Protein AF-A0AA37LS88-F1 (afdb_monomer)

Sequence (105 aa):
MSTKLALCAIFKQINEVVKELKVTRWEEDVDIRKSRARIIGCTTTGLTKYCSLTAAIQPSVMMIEEAAETREANIVATLFPSLQQMILVGDPITCSSHLTPMFWS

Radius of gyration: 20.95 Å; Cα contacts (8 Å, |Δi|>4): 63; chains: 1; bounding box: 49×33×69 Å

Structure (mmCIF, N/CA/C/O backbone):
data_AF-A0AA37LS88-F1
#
_entry.id   AF-A0AA37LS88-F1
#
loop_
_atom_site.group_PDB
_atom_site.id
_atom_site.type_symbol
_atom_site.label_atom_id
_atom_site.label_alt_id
_atom_site.label_comp_id
_atom_site.label_asym_id
_atom_site.label_entity_id
_atom_site.label_seq_id
_atom_site.pdbx_PDB_ins_code
_atom_site.Cartn_x
_atom_site.Cartn_y
_atom_site.Cartn_z
_atom_site.occupancy
_atom_site.B_iso_or_equiv
_atom_site.auth_seq_id
_atom_site.auth_comp_id
_atom_site.auth_asym_id
_atom_site.auth_atom_id
_atom_site.pdbx_PDB_model_num
ATOM 1 N N . MET A 1 1 ? 18.364 -7.962 35.935 1.00 52.50 1 MET A N 1
ATOM 2 C CA . MET A 1 1 ? 16.976 -7.452 36.057 1.00 52.50 1 MET A CA 1
ATOM 3 C C . MET A 1 1 ? 16.760 -6.042 35.479 1.00 52.50 1 MET A C 1
ATOM 5 O O . MET A 1 1 ? 15.628 -5.740 35.134 1.00 52.50 1 MET A O 1
ATOM 9 N N . SER A 1 2 ? 17.798 -5.207 35.302 1.00 60.69 2 SER A N 1
ATOM 10 C CA . SER A 1 2 ? 17.653 -3.793 34.883 1.00 60.69 2 SER A CA 1
ATOM 11 C C . SER A 1 2 ? 17.391 -3.559 33.378 1.00 60.69 2 SER A C 1
ATOM 13 O O . SER A 1 2 ? 16.663 -2.647 32.996 1.00 60.69 2 SER A O 1
ATOM 15 N N . THR A 1 3 ? 17.922 -4.411 32.494 1.00 62.44 3 THR A N 1
ATOM 16 C CA . THR A 1 3 ? 17.865 -4.205 31.029 1.00 62.44 3 THR A CA 1
ATOM 17 C C . THR A 1 3 ? 16.477 -4.426 30.422 1.00 62.44 3 THR A C 1
ATOM 19 O O . THR A 1 3 ? 16.087 -3.718 29.498 1.00 62.44 3 THR A O 1
ATOM 22 N N . LYS A 1 4 ? 15.694 -5.369 30.963 1.00 60.00 4 LYS A N 1
ATOM 23 C CA . LYS A 1 4 ? 14.343 -5.694 30.469 1.00 60.00 4 LYS A CA 1
ATOM 24 C C . LYS A 1 4 ? 13.345 -4.556 30.726 1.00 60.00 4 LYS A C 1
ATOM 26 O O . LYS A 1 4 ? 12.497 -4.283 29.883 1.00 60.00 4 LYS A O 1
ATOM 31 N N . LEU A 1 5 ? 13.477 -3.872 31.868 1.00 70.75 5 LEU A N 1
ATOM 32 C CA . LEU A 1 5 ? 12.666 -2.697 32.205 1.00 70.75 5 LEU A CA 1
ATOM 33 C C . LEU A 1 5 ? 13.017 -1.499 31.317 1.00 70.75 5 LEU A C 1
ATOM 35 O O . LEU A 1 5 ? 12.111 -0.844 30.807 1.00 70.75 5 LEU A O 1
ATOM 39 N N . ALA A 1 6 ? 14.312 -1.250 31.096 1.00 75.06 6 ALA A N 1
ATOM 40 C CA . ALA A 1 6 ? 14.776 -0.172 30.225 1.00 75.06 6 ALA A CA 1
ATOM 41 C C . ALA A 1 6 ? 14.302 -0.369 28.776 1.00 75.06 6 ALA A C 1
ATOM 43 O O . ALA A 1 6 ? 13.794 0.566 28.163 1.00 75.06 6 ALA A O 1
ATOM 44 N N . LEU A 1 7 ? 14.377 -1.602 28.262 1.00 75.38 7 LEU A N 1
ATOM 45 C CA . LEU A 1 7 ? 13.881 -1.933 26.927 1.00 75.38 7 LEU A CA 1
ATOM 46 C C . LEU A 1 7 ? 12.369 -1.696 26.814 1.00 75.38 7 LEU A C 1
ATOM 48 O O . LEU A 1 7 ? 11.928 -1.057 25.867 1.00 75.38 7 LEU A O 1
ATOM 52 N N . CYS A 1 8 ? 11.579 -2.150 27.794 1.00 74.56 8 CYS A N 1
ATOM 53 C CA . CYS A 1 8 ? 10.137 -1.897 27.821 1.00 74.56 8 CYS A CA 1
ATOM 54 C C . CYS A 1 8 ? 9.808 -0.401 27.873 1.00 74.56 8 CYS A C 1
ATOM 56 O O . CYS A 1 8 ? 8.874 0.029 27.203 1.00 74.56 8 CYS A O 1
ATOM 58 N N . ALA A 1 9 ? 10.558 0.394 28.641 1.00 79.69 9 ALA A N 1
ATOM 59 C CA . ALA A 1 9 ? 10.352 1.837 28.723 1.00 79.69 9 ALA A CA 1
ATOM 60 C C . ALA A 1 9 ? 10.623 2.525 27.376 1.00 79.69 9 ALA A C 1
ATOM 62 O O . ALA A 1 9 ? 9.796 3.311 26.916 1.00 79.69 9 ALA A O 1
ATOM 63 N N . ILE A 1 10 ? 11.721 2.158 26.709 1.00 76.94 10 ILE A N 1
ATOM 64 C CA . ILE A 1 10 ? 12.068 2.654 25.370 1.00 76.94 10 ILE A CA 1
ATOM 65 C C . I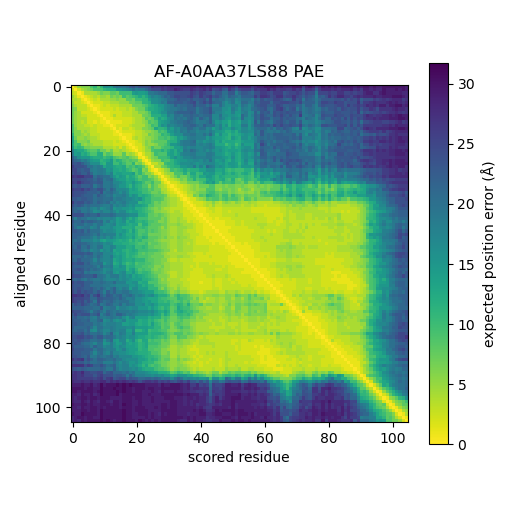LE A 1 10 ? 11.007 2.225 24.349 1.00 76.94 10 ILE A C 1
ATOM 67 O O . ILE A 1 10 ? 10.515 3.051 23.587 1.00 76.94 10 ILE A O 1
ATOM 71 N N . PHE A 1 11 ? 10.580 0.959 24.370 1.00 77.75 11 PHE A N 1
ATOM 72 C CA . PHE A 1 11 ? 9.553 0.446 23.457 1.00 77.75 11 PHE A CA 1
ATOM 73 C C . PHE A 1 11 ? 8.207 1.156 23.645 1.00 77.75 11 PHE A C 1
ATOM 75 O O . PHE A 1 11 ? 7.486 1.413 22.684 1.00 77.75 11 PHE A O 1
ATOM 82 N N . LYS A 1 12 ? 7.871 1.505 24.892 1.00 79.31 12 LYS A N 1
ATOM 83 C CA . LYS A 1 12 ? 6.650 2.237 25.231 1.00 79.31 12 LYS A CA 1
ATOM 84 C C . LYS A 1 12 ? 6.710 3.689 24.751 1.00 79.31 12 LYS A C 1
ATOM 86 O O . LYS A 1 12 ? 5.726 4.165 24.201 1.00 79.31 12 LYS A O 1
ATOM 91 N N . GLN A 1 13 ? 7.859 4.354 24.894 1.00 79.31 13 GLN A N 1
ATOM 92 C CA . GLN A 1 13 ? 8.072 5.708 24.367 1.00 79.31 13 GLN A CA 1
ATOM 93 C C . GLN A 1 13 ? 8.025 5.737 22.837 1.00 79.31 13 GLN A C 1
ATOM 95 O O . GLN A 1 13 ? 7.333 6.577 22.273 1.00 79.31 13 GLN A O 1
ATOM 100 N N . ILE A 1 14 ? 8.672 4.779 22.164 1.00 66.25 14 ILE A N 1
ATOM 101 C CA . ILE A 1 14 ? 8.589 4.639 20.703 1.00 66.25 14 ILE A CA 1
ATOM 102 C C . ILE A 1 14 ? 7.135 4.433 20.276 1.00 66.25 14 ILE A C 1
ATOM 104 O O . ILE A 1 14 ? 6.675 5.094 19.353 1.00 66.25 14 ILE A O 1
ATOM 108 N N . ASN A 1 15 ? 6.388 3.564 20.960 1.00 73.94 15 ASN A N 1
ATOM 109 C CA . ASN A 1 15 ? 4.987 3.319 20.622 1.00 73.94 15 ASN A CA 1
ATOM 110 C C . ASN A 1 15 ? 4.085 4.542 20.822 1.00 73.94 15 ASN A C 1
ATOM 112 O O . ASN A 1 15 ? 3.160 4.717 20.033 1.00 73.94 15 ASN A O 1
ATOM 116 N N . GLU A 1 16 ? 4.324 5.374 21.838 1.00 74.81 16 GLU A N 1
ATOM 117 C CA . GLU A 1 16 ? 3.549 6.608 22.018 1.00 74.81 16 GLU A CA 1
ATOM 118 C C . GLU A 1 16 ? 3.903 7.670 20.978 1.00 74.81 16 GLU A C 1
ATOM 120 O O . GLU A 1 16 ? 3.001 8.223 20.359 1.00 74.81 16 GLU A O 1
ATOM 125 N N . VAL A 1 17 ? 5.185 7.858 20.653 1.00 68.06 17 VAL A N 1
ATOM 126 C CA . VAL A 1 17 ? 5.583 8.748 19.547 1.00 68.06 17 VAL A CA 1
ATOM 127 C C . VAL A 1 17 ? 5.008 8.251 18.214 1.00 68.06 17 VAL A C 1
ATOM 129 O 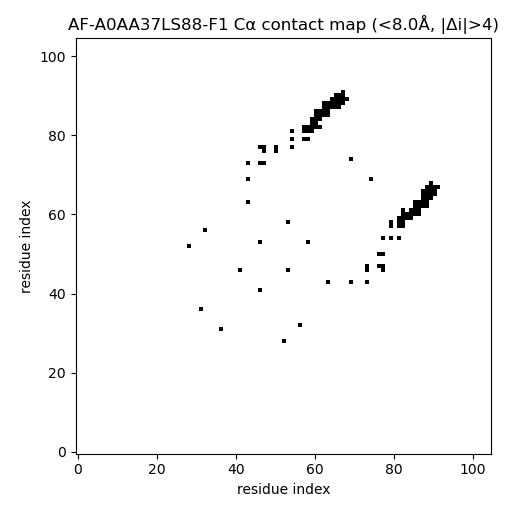O . VAL A 1 17 ? 4.501 9.032 17.413 1.00 68.06 17 VAL A O 1
ATOM 132 N N . VAL A 1 18 ? 5.002 6.936 17.980 1.00 65.44 18 VAL A N 1
ATOM 133 C CA . VAL A 1 18 ? 4.363 6.324 16.804 1.00 65.44 18 VAL A CA 1
ATOM 134 C C . VAL A 1 18 ? 2.845 6.533 16.810 1.00 65.44 18 VAL A C 1
ATOM 136 O O . VAL A 1 18 ? 2.255 6.673 15.739 1.00 65.44 18 VAL A O 1
ATOM 139 N N . LYS A 1 19 ? 2.185 6.563 17.973 1.00 63.31 19 LYS A N 1
ATOM 140 C CA . LYS A 1 19 ? 0.754 6.887 18.074 1.00 63.31 19 LYS A CA 1
ATOM 141 C C . LYS A 1 19 ? 0.482 8.363 17.812 1.00 63.31 19 LYS A C 1
ATOM 143 O O . LYS A 1 19 ? -0.452 8.653 17.075 1.00 63.31 19 LYS A O 1
ATOM 148 N N . GLU A 1 20 ? 1.281 9.278 18.342 1.00 61.38 20 GLU A N 1
ATOM 149 C CA . GLU A 1 20 ? 1.121 10.712 18.075 1.00 61.38 20 GLU A CA 1
ATOM 150 C C . GLU A 1 20 ? 1.337 11.029 16.590 1.00 61.38 20 GLU A C 1
ATOM 152 O O . GLU A 1 20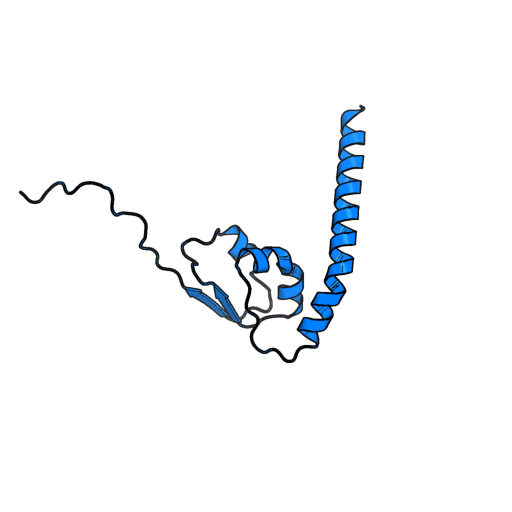 ? 0.522 11.719 15.981 1.00 61.38 20 GLU A O 1
ATOM 157 N N . LEU A 1 21 ? 2.329 10.396 15.954 1.00 56.59 21 LEU A N 1
ATOM 158 C CA . LEU A 1 21 ? 2.522 10.462 14.501 1.00 56.59 21 LEU A CA 1
ATOM 159 C C . LEU A 1 21 ? 1.352 9.862 13.703 1.00 56.59 21 LEU A C 1
ATOM 161 O O . LEU A 1 21 ? 1.145 10.250 12.553 1.00 56.59 21 LEU A O 1
ATOM 165 N N . LYS A 1 22 ? 0.575 8.927 14.273 1.00 54.38 22 LYS A N 1
ATOM 166 C CA . LYS A 1 22 ? -0.683 8.473 13.657 1.00 54.38 22 LYS A CA 1
ATOM 167 C C . LYS A 1 22 ? -1.761 9.547 13.752 1.00 54.38 22 LYS A C 1
ATOM 169 O O . LYS A 1 22 ? -2.481 9.702 12.782 1.00 54.38 22 LYS A O 1
ATOM 174 N N . VAL A 1 23 ? -1.870 10.283 14.860 1.00 53.91 23 VAL A N 1
ATOM 175 C CA . VAL A 1 23 ? -2.947 11.268 15.087 1.00 53.91 23 VAL A CA 1
ATOM 176 C C . VAL A 1 23 ? -2.845 12.465 14.137 1.00 53.91 23 VAL A C 1
ATOM 178 O O . VAL A 1 23 ? -3.842 12.808 13.513 1.00 53.91 23 VAL A O 1
ATOM 181 N N . THR A 1 24 ? -1.656 13.042 13.931 1.00 49.88 24 THR A N 1
ATOM 182 C CA . THR A 1 24 ? -1.466 14.157 12.972 1.00 49.88 24 THR A CA 1
ATOM 183 C C . THR A 1 24 ? -1.761 13.745 11.523 1.00 49.88 24 THR A C 1
ATOM 185 O O . THR A 1 24 ? -2.135 14.561 10.690 1.00 49.88 24 THR A O 1
ATOM 188 N N . ARG A 1 25 ? -1.653 12.449 11.217 1.00 54.00 25 ARG A N 1
ATOM 189 C CA . ARG A 1 25 ? -1.896 11.883 9.885 1.00 54.00 25 ARG A CA 1
ATOM 190 C C . ARG A 1 25 ? -3.371 11.829 9.494 1.00 54.00 25 ARG A C 1
ATOM 192 O O . ARG A 1 25 ? -3.689 11.871 8.313 1.00 54.00 25 ARG A O 1
ATOM 199 N N . TRP A 1 26 ? -4.271 11.768 10.478 1.00 52.34 26 TRP A N 1
ATOM 200 C CA . TRP A 1 26 ? -5.711 11.659 10.227 1.00 52.34 26 TRP A CA 1
ATOM 201 C C . TRP A 1 26 ? -6.279 12.916 9.556 1.00 52.34 26 TRP A C 1
ATOM 203 O O . TRP A 1 26 ? -7.297 12.832 8.874 1.00 52.34 26 TRP A O 1
ATOM 213 N N . GLU A 1 27 ? -5.630 14.072 9.710 1.00 53.88 27 GLU A N 1
ATOM 214 C CA . GLU A 1 27 ? -6.065 15.322 9.078 1.00 53.88 27 GLU A CA 1
ATOM 215 C C . GLU A 1 27 ? -5.787 15.325 7.565 1.00 53.88 27 GLU A C 1
ATOM 217 O O . GLU A 1 27 ? -6.669 15.694 6.788 1.00 53.88 27 GLU A O 1
ATOM 222 N N . GLU A 1 28 ? -4.622 14.818 7.138 1.00 57.44 28 GLU A N 1
ATOM 223 C CA . GLU A 1 28 ? -4.276 14.621 5.718 1.00 57.44 28 GLU A CA 1
ATOM 224 C C . GLU A 1 28 ? -5.145 13.516 5.078 1.00 57.44 28 GLU A C 1
ATOM 226 O O . GLU A 1 28 ? -5.639 13.662 3.956 1.00 57.44 28 GLU A O 1
ATOM 231 N N . ASP A 1 29 ? -5.398 12.433 5.824 1.00 59.66 29 ASP A N 1
ATOM 232 C CA . ASP A 1 29 ? -6.210 11.287 5.394 1.00 59.66 29 ASP A CA 1
ATOM 233 C C . ASP A 1 29 ? -7.663 11.686 5.071 1.00 59.66 29 ASP A C 1
ATOM 235 O O . ASP A 1 29 ? -8.266 11.225 4.092 1.00 59.66 29 ASP A O 1
ATOM 239 N N . VAL A 1 30 ? -8.242 12.559 5.903 1.00 58.72 30 VAL A N 1
ATOM 240 C CA . VAL A 1 30 ? -9.607 13.068 5.733 1.00 58.72 30 VAL A CA 1
ATOM 241 C C . VAL A 1 30 ? -9.725 13.909 4.465 1.00 58.72 30 VAL A C 1
ATOM 243 O O . VAL A 1 30 ? -10.762 13.847 3.801 1.00 58.72 30 VAL A O 1
ATOM 246 N N . ASP A 1 31 ? -8.690 14.664 4.107 1.00 66.69 31 ASP A N 1
ATOM 247 C CA . ASP A 1 31 ? -8.735 15.553 2.950 1.00 66.69 31 ASP A CA 1
ATOM 248 C C . ASP A 1 31 ? -8.668 14.777 1.629 1.00 66.69 31 ASP A C 1
ATOM 250 O O . ASP A 1 31 ? -9.453 15.032 0.717 1.00 66.69 31 ASP A O 1
ATOM 254 N N . ILE A 1 32 ? -7.854 13.720 1.555 1.00 71.06 32 ILE A N 1
ATOM 255 C CA . ILE A 1 32 ? -7.797 12.848 0.370 1.00 71.06 32 ILE A CA 1
ATOM 256 C C . ILE A 1 32 ? -9.118 12.098 0.169 1.00 71.06 32 ILE A C 1
ATOM 258 O O . ILE A 1 32 ? -9.605 12.010 -0.957 1.00 71.06 32 ILE A O 1
ATOM 262 N N . ARG A 1 33 ? -9.754 11.606 1.240 1.00 66.69 33 ARG A N 1
ATOM 263 C CA . ARG A 1 33 ? -11.069 10.942 1.138 1.00 66.69 33 ARG A CA 1
ATOM 264 C C . ARG A 1 33 ? -12.201 11.908 0.782 1.00 66.69 33 ARG A C 1
ATOM 266 O O . ARG A 1 33 ? -13.194 11.491 0.188 1.00 66.69 33 ARG A O 1
ATOM 273 N N . LYS A 1 34 ? -12.075 13.182 1.166 1.00 69.19 34 LYS A N 1
ATOM 274 C CA . LYS A 1 34 ? -12.980 14.265 0.747 1.00 69.19 34 LYS A CA 1
ATOM 275 C C . LYS A 1 34 ? -12.703 14.720 -0.681 1.00 69.19 34 LYS A C 1
ATOM 277 O O . LYS A 1 34 ? -13.621 15.183 -1.362 1.00 69.19 34 LYS A O 1
ATOM 282 N N . SER A 1 35 ? -11.464 14.584 -1.143 1.00 71.31 35 SER A N 1
ATOM 283 C CA . SER A 1 35 ? -11.103 14.860 -2.520 1.00 71.31 35 SER A CA 1
ATOM 284 C C . SER A 1 35 ? -11.855 13.888 -3.432 1.00 71.31 35 SER A C 1
ATOM 286 O O . SER A 1 35 ? -11.882 12.679 -3.217 1.00 71.31 35 SER A O 1
ATOM 288 N N . ARG A 1 36 ? -12.485 14.400 -4.493 1.00 79.56 36 ARG A N 1
ATOM 289 C CA . ARG A 1 36 ? -13.086 13.560 -5.546 1.00 79.56 36 ARG A CA 1
ATOM 290 C C . ARG A 1 36 ? -12.020 13.018 -6.511 1.00 79.56 36 ARG A C 1
ATOM 292 O O . ARG A 1 36 ? -12.309 12.792 -7.687 1.00 79.56 36 ARG A O 1
ATOM 299 N N . ALA A 1 37 ? -10.778 12.879 -6.044 1.00 82.94 37 ALA A N 1
ATOM 300 C CA . ALA A 1 37 ? -9.668 12.414 -6.852 1.00 82.94 37 ALA A CA 1
ATOM 301 C C . ALA A 1 37 ? -9.903 10.954 -7.247 1.00 82.94 37 ALA A C 1
ATOM 303 O O . ALA A 1 37 ? -10.133 10.088 -6.408 1.00 82.94 37 ALA A O 1
ATOM 304 N N . ARG A 1 38 ? -9.858 10.687 -8.553 1.00 85.88 38 ARG A N 1
ATOM 305 C CA . ARG A 1 38 ? -10.007 9.330 -9.098 1.00 85.88 38 ARG A CA 1
ATOM 306 C C . ARG A 1 38 ? -8.683 8.577 -9.179 1.00 85.88 38 ARG A C 1
ATOM 308 O O . ARG A 1 38 ? -8.694 7.361 -9.324 1.00 85.88 38 ARG A O 1
ATOM 315 N N . ILE A 1 39 ? -7.570 9.306 -9.148 1.00 87.81 39 ILE A N 1
ATOM 316 C CA . ILE A 1 39 ? -6.211 8.791 -9.296 1.00 87.81 39 ILE A CA 1
ATOM 317 C C . ILE A 1 39 ? -5.363 9.452 -8.215 1.00 87.81 39 ILE A C 1
ATOM 319 O O . ILE A 1 39 ? -5.428 10.669 -8.038 1.00 87.81 39 ILE A O 1
ATOM 323 N N . ILE A 1 40 ? -4.576 8.647 -7.509 1.00 87.06 40 ILE A N 1
ATOM 324 C CA . ILE A 1 40 ? -3.640 9.102 -6.483 1.00 87.06 40 ILE A CA 1
ATOM 325 C C . ILE A 1 40 ? -2.271 8.546 -6.856 1.00 87.06 40 ILE A C 1
ATOM 327 O O . ILE A 1 40 ? -2.104 7.334 -6.968 1.00 87.06 40 ILE A O 1
ATOM 331 N N . GLY A 1 41 ? -1.309 9.440 -7.073 1.00 87.62 41 GLY A N 1
ATOM 332 C CA . GLY A 1 41 ? 0.080 9.082 -7.340 1.00 87.62 41 GLY A CA 1
ATOM 333 C C . GLY A 1 41 ? 0.917 9.178 -6.069 1.00 87.62 41 GLY A C 1
ATOM 334 O O . GLY A 1 41 ? 0.812 10.153 -5.327 1.00 87.62 41 GLY A O 1
ATOM 335 N N . CYS A 1 42 ? 1.763 8.182 -5.822 1.00 86.12 42 CYS A N 1
ATOM 336 C CA . CYS A 1 42 ? 2.781 8.231 -4.778 1.00 86.12 42 CYS A CA 1
ATOM 337 C C . CYS A 1 42 ? 4.002 7.408 -5.199 1.00 86.12 42 CYS A C 1
ATOM 339 O O . CYS A 1 42 ? 3.901 6.531 -6.052 1.00 86.12 42 CYS A O 1
ATOM 341 N N . THR A 1 43 ? 5.162 7.694 -4.610 1.00 87.75 43 THR A N 1
ATOM 342 C CA . THR A 1 43 ? 6.348 6.844 -4.769 1.00 87.75 43 THR A CA 1
ATOM 343 C C . THR A 1 43 ? 6.175 5.543 -3.987 1.00 87.75 43 THR A C 1
ATOM 345 O O . THR A 1 43 ? 5.407 5.493 -3.026 1.00 87.75 43 THR A O 1
ATOM 348 N N . THR A 1 44 ? 6.952 4.508 -4.302 1.00 83.31 44 THR A N 1
ATOM 349 C CA . THR A 1 44 ? 6.935 3.227 -3.570 1.00 83.31 44 THR A CA 1
ATOM 350 C C . THR A 1 44 ? 7.204 3.403 -2.069 1.00 83.31 44 THR A C 1
ATOM 352 O O . THR A 1 44 ? 6.575 2.763 -1.228 1.00 83.31 44 THR A O 1
ATOM 355 N N . THR A 1 45 ? 8.092 4.331 -1.696 1.00 81.50 45 THR A N 1
ATOM 356 C CA . THR A 1 45 ? 8.327 4.711 -0.293 1.00 81.50 45 THR A CA 1
ATOM 357 C C . THR A 1 45 ? 7.129 5.420 0.330 1.00 81.50 45 THR A C 1
ATOM 359 O O . THR A 1 45 ? 6.806 5.151 1.487 1.00 81.50 45 THR A O 1
ATOM 362 N N . GLY A 1 46 ? 6.450 6.296 -0.415 1.00 82.25 46 GLY A N 1
ATOM 363 C CA . GLY A 1 46 ? 5.197 6.923 0.005 1.00 82.25 46 GLY A CA 1
ATOM 364 C C . GLY A 1 46 ? 4.093 5.890 0.232 1.00 82.25 46 GLY A C 1
ATOM 365 O O . GLY A 1 46 ? 3.440 5.908 1.271 1.00 82.25 46 GLY A O 1
ATOM 366 N N . LEU A 1 47 ? 3.954 4.931 -0.677 1.00 81.12 47 LEU A N 1
ATOM 367 C CA . LEU A 1 47 ? 2.981 3.849 -0.596 1.00 81.12 47 LEU A CA 1
ATOM 368 C C . LEU A 1 47 ? 3.143 3.029 0.694 1.00 81.12 47 LEU A C 1
ATOM 370 O O . LEU A 1 47 ? 2.185 2.872 1.449 1.00 81.12 47 LEU A O 1
ATOM 374 N N . THR A 1 48 ? 4.365 2.593 1.018 1.00 81.00 48 THR A N 1
ATOM 375 C CA . THR A 1 48 ? 4.647 1.871 2.272 1.00 81.00 48 THR A CA 1
ATOM 376 C C . THR A 1 48 ? 4.462 2.773 3.493 1.00 81.00 48 THR A C 1
ATOM 378 O O . THR A 1 48 ? 3.864 2.373 4.495 1.00 81.00 48 THR A O 1
ATOM 381 N N . LYS A 1 49 ? 4.929 4.025 3.414 1.00 80.56 49 LYS A N 1
ATOM 382 C CA . LYS A 1 49 ? 4.824 5.005 4.501 1.00 80.56 49 LYS A CA 1
A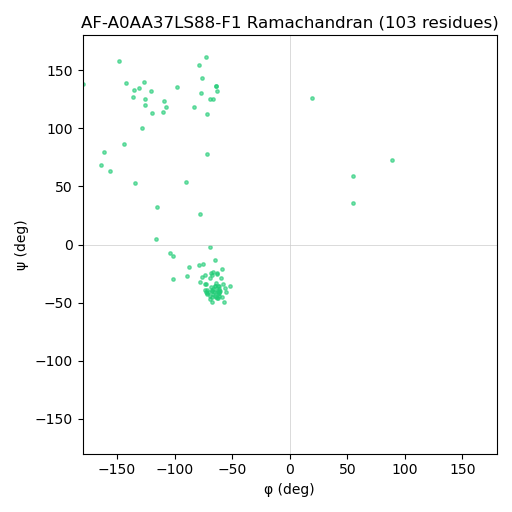TOM 383 C C . LYS A 1 49 ? 3.363 5.314 4.850 1.00 80.56 49 LYS A C 1
ATOM 385 O O . LYS A 1 49 ? 3.080 5.518 6.032 1.00 80.56 49 LYS A O 1
ATOM 390 N N . TYR A 1 50 ? 2.455 5.339 3.875 1.00 79.50 50 TYR A N 1
ATOM 391 C CA . TYR A 1 50 ? 1.026 5.650 4.025 1.00 79.50 50 TYR A CA 1
ATOM 392 C C . TYR A 1 50 ? 0.126 4.443 3.686 1.00 79.50 50 TYR A C 1
ATOM 394 O O . TYR A 1 50 ? -1.003 4.597 3.218 1.00 79.50 50 TYR A O 1
ATOM 402 N N . CYS A 1 51 ? 0.604 3.226 3.959 1.00 80.31 51 CYS A N 1
ATOM 403 C CA . CYS A 1 51 ? -0.104 1.973 3.673 1.00 80.31 51 CYS A CA 1
ATOM 404 C C . CYS A 1 51 ? -1.515 1.925 4.304 1.00 80.31 51 CYS A C 1
ATOM 406 O O . CYS A 1 51 ? -2.483 1.537 3.659 1.00 80.31 51 CYS A O 1
ATOM 408 N N . SER A 1 52 ? -1.677 2.399 5.545 1.00 80.38 52 SER A N 1
ATOM 409 C CA . SER A 1 52 ? -2.989 2.422 6.215 1.00 80.38 52 SER A CA 1
ATOM 410 C C . SER A 1 52 ? -3.994 3.380 5.563 1.00 80.38 52 SER A C 1
ATOM 412 O O . SER A 1 52 ? -5.171 3.044 5.458 1.00 80.38 52 SER A O 1
ATOM 414 N 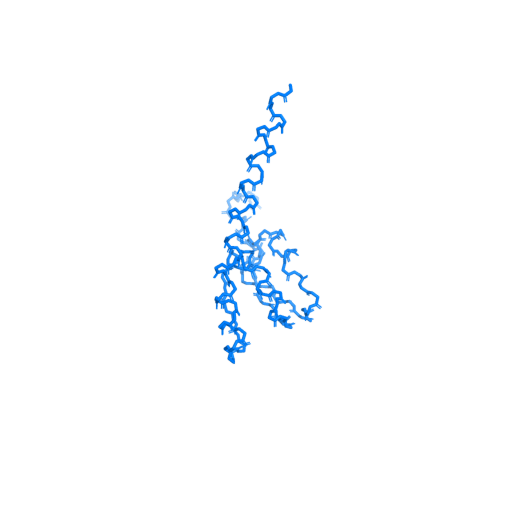N . LEU A 1 53 ? -3.535 4.545 5.099 1.00 79.00 53 LEU A N 1
ATOM 415 C CA . LEU A 1 53 ? -4.366 5.511 4.377 1.00 79.00 53 LEU A CA 1
ATOM 416 C C . LEU A 1 53 ? -4.789 4.948 3.019 1.00 79.00 53 LEU A C 1
ATOM 418 O O . LEU A 1 53 ? -5.966 4.963 2.665 1.00 79.00 53 LEU A O 1
ATOM 422 N N . THR A 1 54 ? -3.824 4.427 2.264 1.00 79.12 54 THR A N 1
ATOM 423 C CA . THR A 1 54 ? -4.084 3.844 0.944 1.00 79.12 54 THR A CA 1
ATOM 424 C C . THR A 1 54 ? -5.039 2.655 1.043 1.00 79.12 54 THR A C 1
ATOM 426 O O . THR A 1 54 ? -5.979 2.584 0.258 1.00 79.12 54 THR A O 1
ATOM 429 N N . ALA A 1 55 ? -4.926 1.815 2.078 1.00 83.44 55 ALA A N 1
ATOM 430 C CA . ALA A 1 55 ? -5.916 0.780 2.378 1.00 83.44 55 ALA A CA 1
ATOM 431 C C . ALA A 1 55 ? -7.316 1.353 2.686 1.00 83.44 55 ALA A C 1
ATOM 433 O O . ALA A 1 55 ? -8.322 0.819 2.220 1.00 83.44 55 ALA A O 1
ATOM 434 N N . ALA A 1 56 ? -7.401 2.449 3.450 1.00 83.31 56 ALA A N 1
ATOM 435 C CA . ALA A 1 56 ? -8.668 3.077 3.837 1.00 83.31 56 ALA A CA 1
ATOM 436 C C . ALA A 1 56 ? -9.421 3.735 2.664 1.00 83.31 56 ALA A C 1
ATOM 438 O O . ALA A 1 56 ? -10.647 3.878 2.718 1.00 83.31 56 ALA A O 1
ATOM 439 N N . ILE A 1 57 ? -8.704 4.116 1.602 1.00 82.38 57 ILE A N 1
ATOM 440 C CA . ILE A 1 57 ? -9.280 4.629 0.349 1.00 82.38 57 ILE A CA 1
ATOM 441 C C . ILE A 1 57 ? -9.899 3.495 -0.488 1.00 82.38 57 ILE A C 1
ATOM 443 O O . ILE A 1 57 ? -10.741 3.763 -1.340 1.00 82.38 57 ILE A O 1
ATOM 447 N N . GLN A 1 58 ? -9.552 2.236 -0.201 1.00 87.44 58 GLN A N 1
ATOM 448 C CA . GLN A 1 58 ? -10.054 1.044 -0.894 1.00 87.44 58 GLN A CA 1
ATOM 449 C C . GLN A 1 58 ? -9.838 1.096 -2.419 1.00 87.44 58 GLN A C 1
ATOM 451 O O . GLN A 1 58 ? -10.801 1.031 -3.188 1.00 87.44 58 GLN A O 1
ATOM 456 N N . PRO A 1 59 ? -8.585 1.218 -2.894 1.00 88.25 59 PRO A N 1
ATOM 457 C CA . PRO A 1 59 ? -8.303 1.221 -4.320 1.00 88.25 59 PRO A CA 1
ATOM 458 C C . PRO A 1 59 ? -8.686 -0.122 -4.946 1.00 88.25 59 PRO A C 1
ATOM 460 O O . PRO A 1 59 ? -8.380 -1.186 -4.401 1.00 88.25 59 PRO A O 1
ATOM 463 N N . SER A 1 60 ? -9.328 -0.064 -6.113 1.00 93.06 60 SER A N 1
ATOM 464 C CA . SER A 1 60 ? -9.659 -1.247 -6.920 1.00 93.06 60 SER A CA 1
ATOM 465 C C . SER A 1 60 ? -8.544 -1.615 -7.900 1.00 93.06 60 SER A C 1
ATOM 467 O O . SER A 1 60 ? -8.401 -2.782 -8.253 1.00 93.06 60 SER A O 1
ATOM 469 N N . VAL A 1 61 ? -7.740 -0.636 -8.325 1.00 91.88 61 VAL A N 1
ATOM 470 C CA . VAL A 1 61 ? -6.627 -0.824 -9.264 1.00 91.88 61 VAL A CA 1
ATOM 471 C C . VAL A 1 61 ? -5.378 -0.149 -8.710 1.00 91.88 61 VAL A C 1
ATOM 473 O O . VAL A 1 61 ? -5.449 0.988 -8.245 1.00 91.88 61 VAL A O 1
ATOM 476 N N . MET A 1 62 ? -4.241 -0.840 -8.778 1.00 90.50 62 MET A N 1
ATOM 477 C CA . MET A 1 62 ? -2.925 -0.307 -8.420 1.00 90.50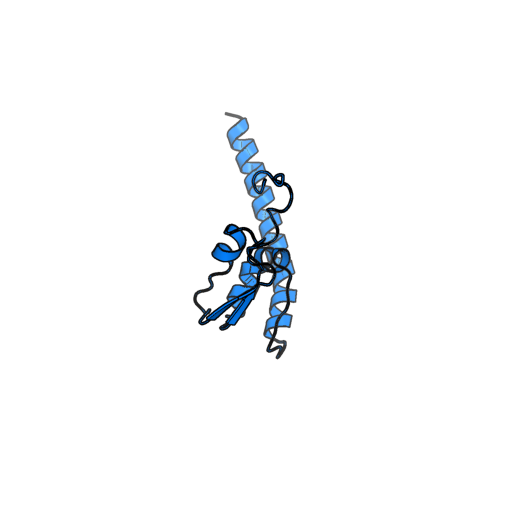 62 MET A CA 1
ATOM 478 C C . MET A 1 62 ? -1.940 -0.509 -9.568 1.00 90.50 62 MET A C 1
ATOM 480 O O . MET A 1 62 ? -1.936 -1.566 -10.194 1.00 90.50 62 MET A O 1
ATOM 484 N N . MET A 1 63 ? -1.095 0.492 -9.811 1.00 91.19 63 MET A N 1
ATOM 485 C CA . MET A 1 63 ? 0.008 0.424 -10.766 1.00 91.19 63 MET A CA 1
ATOM 486 C C . MET A 1 63 ? 1.328 0.682 -10.037 1.00 91.19 63 MET A C 1
ATOM 488 O O . MET A 1 63 ? 1.411 1.629 -9.255 1.00 91.19 63 MET A O 1
ATOM 492 N N . ILE A 1 64 ? 2.330 -0.161 -10.276 1.00 88.75 64 ILE A N 1
ATOM 493 C CA . ILE A 1 64 ? 3.687 -0.018 -9.738 1.00 88.75 64 ILE A CA 1
ATOM 494 C C . ILE A 1 64 ? 4.641 0.110 -10.923 1.00 88.75 64 ILE A C 1
ATOM 496 O O . ILE A 1 64 ? 4.799 -0.840 -11.686 1.00 88.75 64 ILE A O 1
ATOM 500 N N . GLU A 1 65 ? 5.249 1.284 -11.059 1.00 87.19 65 GLU A N 1
ATOM 501 C CA . GLU A 1 65 ? 6.384 1.537 -11.953 1.00 87.19 65 GLU A CA 1
ATOM 502 C C . GLU A 1 65 ? 7.679 1.011 -11.313 1.00 87.19 65 GLU A C 1
ATOM 504 O O . GLU A 1 65 ? 7.768 0.908 -10.087 1.00 87.19 65 GLU A O 1
ATOM 509 N N . GLU A 1 66 ? 8.676 0.667 -12.132 1.00 86.56 66 GLU A N 1
ATOM 510 C CA . GLU A 1 66 ? 9.959 0.087 -11.690 1.00 86.56 66 GLU A CA 1
ATOM 511 C C . GLU A 1 66 ? 9.785 -1.185 -10.830 1.00 86.56 66 GLU A C 1
ATOM 513 O O . GLU A 1 66 ? 10.530 -1.461 -9.884 1.00 86.56 66 GLU A O 1
ATOM 518 N N . ALA A 1 67 ? 8.775 -2.002 -11.146 1.00 83.69 67 ALA A N 1
ATOM 519 C CA . ALA A 1 67 ? 8.431 -3.200 -10.384 1.00 83.69 67 ALA A CA 1
ATOM 520 C C . ALA A 1 67 ? 9.580 -4.225 -10.319 1.00 83.69 67 ALA A C 1
ATOM 522 O O . ALA A 1 67 ? 9.692 -4.942 -9.327 1.00 83.69 67 ALA A O 1
ATOM 523 N N . ALA A 1 68 ? 10.452 -4.260 -11.334 1.00 82.44 68 ALA A N 1
ATOM 524 C CA . ALA A 1 68 ? 11.637 -5.122 -11.372 1.00 82.44 68 ALA A CA 1
ATOM 525 C C . ALA A 1 68 ? 12.709 -4.731 -10.331 1.00 82.44 68 ALA A C 1
ATOM 527 O O . ALA A 1 68 ? 13.465 -5.585 -9.875 1.00 82.44 68 ALA A O 1
ATOM 528 N N . GLU A 1 69 ? 12.754 -3.460 -9.924 1.00 82.00 69 GLU A N 1
ATOM 529 C CA . GLU A 1 69 ? 13.702 -2.923 -8.934 1.00 82.00 69 GLU A CA 1
ATOM 530 C C . GLU A 1 69 ? 13.051 -2.751 -7.546 1.00 82.00 69 GLU A C 1
ATOM 532 O O . GLU A 1 69 ? 13.716 -2.518 -6.530 1.00 82.00 69 GLU A O 1
ATOM 537 N N . THR A 1 70 ? 11.726 -2.904 -7.477 1.00 82.31 70 THR A N 1
ATOM 538 C CA . THR A 1 70 ? 10.946 -2.775 -6.249 1.00 82.31 70 THR A CA 1
ATOM 539 C C . THR A 1 70 ? 11.085 -4.013 -5.358 1.00 82.31 70 THR A C 1
ATOM 541 O O . THR A 1 70 ? 10.873 -5.149 -5.772 1.00 82.31 70 THR A O 1
ATOM 544 N N . ARG A 1 71 ? 11.384 -3.798 -4.069 1.00 81.12 71 ARG A N 1
ATOM 545 C CA . ARG A 1 71 ? 11.476 -4.877 -3.067 1.00 81.12 71 ARG A CA 1
ATOM 546 C C . ARG A 1 71 ? 10.122 -5.564 -2.857 1.00 81.12 71 ARG A C 1
ATOM 548 O O . ARG A 1 71 ? 9.128 -4.887 -2.600 1.00 81.12 71 ARG A O 1
ATOM 555 N N . GLU A 1 72 ? 10.121 -6.895 -2.784 1.00 81.25 72 GLU A N 1
ATOM 556 C CA . GLU A 1 72 ? 8.927 -7.723 -2.524 1.00 81.25 72 GLU A CA 1
ATOM 557 C C . GLU A 1 72 ? 8.132 -7.286 -1.281 1.00 81.25 72 GLU A C 1
ATOM 559 O O . GLU A 1 72 ? 6.904 -7.294 -1.286 1.00 81.25 72 GLU A O 1
ATOM 564 N N . ALA A 1 73 ? 8.820 -6.831 -0.227 1.00 81.00 73 ALA A N 1
ATOM 565 C CA . ALA A 1 73 ? 8.185 -6.345 0.999 1.00 81.00 73 ALA A CA 1
ATOM 566 C C . ALA A 1 73 ? 7.208 -5.179 0.754 1.00 81.00 73 ALA A C 1
ATOM 568 O O . ALA A 1 73 ? 6.186 -5.087 1.432 1.00 81.00 73 ALA A O 1
ATOM 569 N N . ASN A 1 74 ? 7.499 -4.312 -0.222 1.00 78.06 74 ASN A N 1
ATOM 570 C CA . ASN A 1 74 ? 6.613 -3.208 -0.586 1.00 78.06 74 ASN A CA 1
ATOM 571 C C . ASN A 1 74 ? 5.376 -3.707 -1.341 1.00 78.06 74 ASN A C 1
ATOM 573 O O . ASN A 1 74 ? 4.305 -3.153 -1.146 1.00 78.06 74 ASN A O 1
ATOM 577 N N . ILE A 1 75 ? 5.507 -4.762 -2.153 1.00 82.44 75 ILE A N 1
ATOM 578 C CA . ILE A 1 75 ? 4.382 -5.380 -2.872 1.00 82.44 75 ILE A CA 1
ATOM 579 C C . ILE A 1 75 ? 3.457 -6.090 -1.879 1.00 82.44 75 ILE A C 1
ATOM 581 O O . ILE A 1 75 ? 2.249 -5.891 -1.894 1.00 82.44 75 ILE A O 1
ATOM 585 N N . VAL A 1 76 ? 4.013 -6.880 -0.956 1.00 83.62 76 VAL A N 1
ATOM 586 C CA . VAL A 1 76 ? 3.215 -7.612 0.042 1.00 83.62 76 VAL A CA 1
ATOM 587 C C . VAL A 1 76 ? 2.464 -6.657 0.970 1.00 83.62 76 VAL A C 1
ATOM 589 O O . VAL A 1 76 ? 1.301 -6.895 1.291 1.00 83.62 76 VAL A O 1
ATOM 592 N N . ALA A 1 77 ? 3.099 -5.553 1.372 1.00 78.81 77 ALA A N 1
ATOM 593 C CA . ALA A 1 77 ? 2.478 -4.546 2.228 1.00 78.81 77 ALA A CA 1
ATOM 594 C C . ALA A 1 77 ? 1.288 -3.824 1.568 1.00 78.81 77 ALA A C 1
ATOM 596 O O . ALA A 1 77 ? 0.543 -3.133 2.261 1.00 78.81 77 ALA A O 1
ATOM 597 N N . THR A 1 78 ? 1.105 -3.951 0.253 1.00 77.88 78 THR A N 1
ATOM 598 C CA . THR A 1 78 ? 0.124 -3.179 -0.523 1.00 77.88 78 THR A CA 1
ATOM 599 C C . THR A 1 78 ? -0.957 -4.043 -1.156 1.00 77.88 78 THR A C 1
ATOM 601 O O . THR A 1 78 ? -1.836 -3.524 -1.842 1.00 77.88 78 THR A O 1
ATOM 604 N N . LEU A 1 79 ? -0.959 -5.349 -0.869 1.00 85.50 79 LEU A N 1
ATOM 605 C CA . LEU A 1 79 ? -2.032 -6.275 -1.225 1.00 85.50 79 LEU A CA 1
ATOM 606 C C . LEU A 1 79 ? -3.273 -6.021 -0.358 1.00 85.50 79 LEU A C 1
ATOM 608 O O . LEU A 1 79 ? -3.555 -6.729 0.609 1.00 85.50 79 LEU A O 1
ATOM 612 N N . PHE A 1 80 ? -4.018 -4.972 -0.697 1.00 86.69 80 PHE A N 1
ATOM 613 C CA . PHE A 1 80 ? -5.266 -4.635 -0.025 1.00 86.69 80 PHE A CA 1
ATOM 614 C C . PHE A 1 80 ? -6.403 -5.567 -0.462 1.00 86.69 80 PHE A C 1
ATOM 616 O O . PHE A 1 80 ? -6.514 -5.864 -1.652 1.00 86.69 80 PHE A O 1
ATOM 623 N N . PRO A 1 81 ? -7.326 -5.949 0.442 1.00 86.69 81 PRO A N 1
ATOM 624 C CA . PRO A 1 81 ? -8.487 -6.769 0.081 1.00 86.69 81 PRO A CA 1
ATOM 625 C C . PRO A 1 81 ? -9.402 -6.149 -0.988 1.00 86.69 81 PRO A C 1
ATOM 627 O O . PRO A 1 81 ? -10.170 -6.862 -1.623 1.00 86.69 81 PRO A O 1
ATOM 630 N N . SER A 1 82 ? -9.349 -4.826 -1.173 1.00 89.88 82 SER A N 1
ATOM 631 C CA . SER A 1 82 ? -10.124 -4.099 -2.183 1.00 89.88 82 SER A CA 1
ATOM 632 C C . SER A 1 82 ? -9.544 -4.185 -3.596 1.00 89.88 82 SER A C 1
ATOM 634 O O . SER A 1 82 ? -10.250 -3.846 -4.547 1.00 89.88 82 SER A O 1
ATOM 636 N N . LEU A 1 83 ? -8.270 -4.572 -3.748 1.00 90.75 83 LEU A N 1
ATOM 637 C CA . LEU A 1 83 ? -7.614 -4.603 -5.052 1.00 90.75 83 LEU A CA 1
ATOM 638 C C . LEU A 1 83 ? -8.210 -5.710 -5.916 1.00 90.75 83 LEU A C 1
ATOM 640 O O . LEU A 1 83 ? -8.221 -6.880 -5.549 1.00 90.75 83 LEU A O 1
ATOM 644 N N . GLN A 1 84 ? -8.670 -5.319 -7.096 1.00 94.38 84 GLN A N 1
ATOM 645 C CA . GLN A 1 84 ? -9.183 -6.213 -8.129 1.00 94.38 84 GLN A CA 1
ATOM 646 C C . GLN A 1 84 ? -8.143 -6.435 -9.228 1.00 94.38 84 GLN A C 1
ATOM 648 O O . GLN A 1 84 ? -8.132 -7.488 -9.861 1.00 94.38 84 GLN A O 1
ATOM 653 N N . GLN A 1 85 ? -7.278 -5.444 -9.469 1.00 92.94 85 GLN A N 1
ATOM 654 C CA . GLN A 1 85 ? -6.248 -5.495 -10.504 1.00 92.94 85 GLN A CA 1
ATOM 655 C C . GLN A 1 85 ? -4.953 -4.835 -10.019 1.00 92.94 85 GLN A C 1
ATOM 657 O O . GLN A 1 85 ? -4.972 -3.767 -9.402 1.00 92.94 85 GLN A O 1
ATOM 662 N N . MET A 1 86 ? -3.822 -5.460 -10.340 1.00 89.69 86 MET A N 1
ATOM 663 C CA . MET A 1 86 ? -2.484 -4.928 -10.094 1.00 89.69 86 MET A CA 1
ATOM 664 C C . MET A 1 86 ? -1.708 -4.930 -11.411 1.00 89.69 86 MET A C 1
ATOM 666 O O . MET A 1 86 ? -1.607 -5.962 -12.070 1.00 89.69 86 MET A O 1
ATOM 670 N N . ILE A 1 87 ? -1.188 -3.768 -11.794 1.00 91.50 87 ILE A N 1
ATOM 671 C CA . ILE A 1 87 ? -0.382 -3.560 -12.996 1.00 91.50 87 ILE A CA 1
ATOM 672 C C . ILE A 1 87 ? 1.058 -3.338 -12.536 1.00 91.50 87 ILE A C 1
ATOM 674 O O . ILE A 1 87 ? 1.336 -2.397 -11.795 1.00 91.50 87 ILE A O 1
ATOM 678 N N . LEU A 1 88 ? 1.965 -4.218 -12.949 1.00 89.69 88 LEU A N 1
ATOM 679 C CA . LEU A 1 88 ? 3.386 -4.137 -12.624 1.00 89.69 88 LEU A CA 1
ATOM 680 C C . LEU A 1 88 ? 4.145 -3.786 -13.901 1.00 89.69 88 LEU A C 1
ATOM 682 O O . LEU A 1 88 ? 4.158 -4.574 -14.845 1.00 89.69 88 LEU A O 1
ATOM 686 N N . VAL A 1 89 ? 4.744 -2.601 -13.927 1.00 89.12 89 VAL A N 1
ATOM 687 C CA . VAL A 1 89 ? 5.577 -2.118 -15.027 1.00 89.12 89 VAL A CA 1
ATOM 688 C C . VAL A 1 89 ? 7.012 -2.098 -14.532 1.00 89.12 89 VAL A C 1
ATOM 690 O O . VAL A 1 89 ? 7.319 -1.491 -13.513 1.00 89.12 89 VAL A O 1
ATOM 693 N N . GLY A 1 90 ? 7.903 -2.793 -15.223 1.00 81.75 90 GLY A N 1
ATOM 694 C CA . GLY A 1 90 ? 9.325 -2.790 -14.914 1.00 81.75 90 GLY A CA 1
ATOM 695 C C . GLY A 1 90 ? 10.068 -3.675 -15.895 1.00 81.75 90 GLY A C 1
ATOM 696 O O . GLY A 1 90 ? 9.583 -4.755 -16.227 1.00 81.75 90 GLY A O 1
ATOM 697 N N . ASP A 1 91 ? 11.227 -3.218 -16.355 1.00 79.38 91 ASP A N 1
ATOM 698 C CA . ASP A 1 91 ? 12.056 -3.970 -17.288 1.00 79.38 91 ASP A CA 1
ATOM 699 C C . ASP A 1 91 ? 12.917 -4.990 -16.530 1.00 79.38 91 ASP A C 1
ATOM 701 O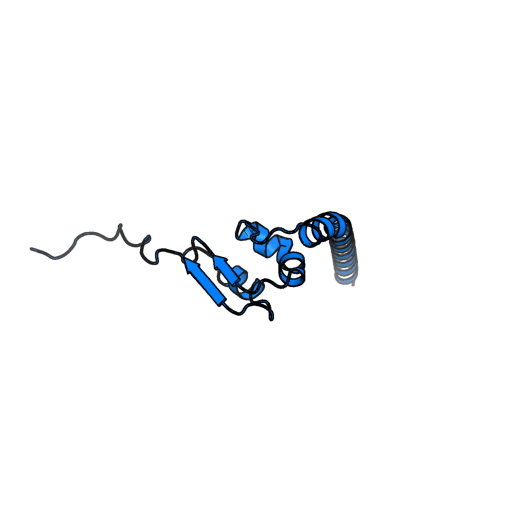 O . ASP A 1 91 ? 13.783 -4.602 -15.746 1.00 79.38 91 ASP A O 1
ATOM 705 N N . PRO A 1 92 ? 12.761 -6.304 -16.775 1.00 64.88 92 PRO A N 1
ATOM 706 C CA . PRO A 1 92 ? 13.574 -7.325 -16.111 1.00 64.88 92 PRO A CA 1
ATOM 707 C C . PRO A 1 92 ? 15.055 -7.345 -16.541 1.00 64.88 92 PRO A C 1
ATOM 709 O O . PRO A 1 92 ? 15.807 -8.194 -16.071 1.00 64.88 92 PRO A O 1
ATOM 712 N N . ILE A 1 93 ? 15.478 -6.491 -17.486 1.00 61.38 93 ILE A N 1
ATOM 713 C CA . ILE A 1 93 ? 16.702 -6.691 -18.286 1.00 61.38 93 ILE A CA 1
ATOM 714 C C . ILE A 1 93 ? 17.904 -5.824 -17.895 1.00 61.38 93 ILE A C 1
ATOM 716 O O . ILE A 1 93 ? 19.017 -6.096 -18.346 1.00 61.38 93 ILE A O 1
ATOM 720 N N . THR A 1 94 ? 17.788 -4.858 -16.991 1.00 52.88 94 THR A N 1
ATOM 721 C CA . THR A 1 94 ? 18.919 -3.948 -16.738 1.00 52.88 94 THR A CA 1
ATOM 722 C C . THR A 1 94 ? 19.865 -4.430 -15.631 1.00 52.88 94 THR A C 1
ATOM 724 O O . THR A 1 94 ? 20.151 -3.695 -14.697 1.00 52.88 94 THR A O 1
ATOM 727 N N . CYS A 1 95 ? 20.385 -5.663 -15.729 1.00 54.69 95 CYS A N 1
ATOM 728 C CA . CYS A 1 95 ? 21.625 -6.090 -15.052 1.00 54.69 95 CYS A CA 1
ATOM 729 C C . CYS A 1 95 ? 22.197 -7.404 -15.630 1.00 54.69 95 CYS A C 1
ATOM 731 O O . CYS A 1 95 ? 22.239 -8.434 -14.965 1.00 54.69 95 CYS A O 1
ATOM 733 N N . SER A 1 96 ? 22.690 -7.372 -16.872 1.00 52.78 96 SER A N 1
ATOM 734 C CA . SER A 1 96 ? 23.905 -8.117 -17.249 1.00 52.78 96 SER A CA 1
ATOM 735 C C . SER A 1 96 ? 24.482 -7.555 -18.547 1.00 52.78 96 SER A C 1
ATOM 737 O O . SER A 1 96 ? 24.293 -8.090 -19.635 1.00 52.78 96 SER A O 1
ATOM 739 N N . SER A 1 97 ? 25.200 -6.441 -18.443 1.00 47.25 97 SER A N 1
ATOM 740 C CA . SER A 1 97 ? 26.099 -5.992 -19.506 1.00 47.25 97 SER A CA 1
ATOM 741 C C . SER A 1 97 ? 27.437 -5.573 -18.912 1.00 47.25 97 SER A C 1
ATOM 743 O O . SER A 1 97 ? 27.878 -4.458 -19.130 1.00 47.25 97 SER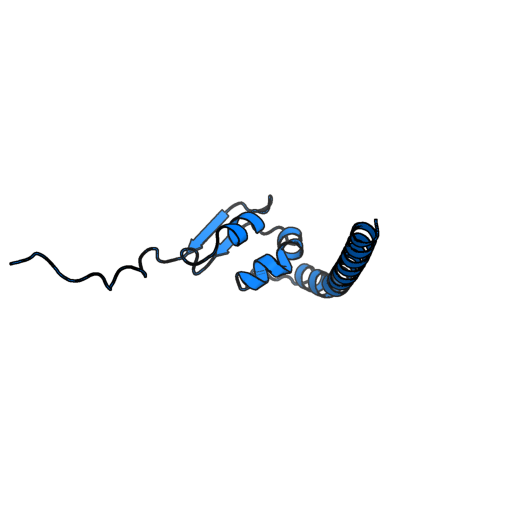 A O 1
ATOM 745 N N . HIS A 1 98 ? 28.050 -6.458 -18.121 1.00 53.31 98 HIS A N 1
ATOM 746 C CA . HIS A 1 98 ? 29.503 -6.528 -17.920 1.00 53.31 98 HIS A CA 1
ATOM 747 C C . HIS A 1 98 ? 29.893 -7.946 -17.463 1.00 53.31 98 HIS A C 1
ATOM 749 O O . HIS A 1 98 ? 30.414 -8.150 -16.373 1.00 53.31 98 HIS A O 1
ATOM 755 N N . LEU A 1 99 ? 29.652 -8.942 -18.318 1.00 48.94 99 LEU A N 1
ATOM 756 C CA . LEU A 1 99 ? 30.466 -10.157 -18.361 1.00 48.94 99 LEU A CA 1
ATOM 757 C C . LEU A 1 99 ? 30.897 -10.358 -19.819 1.00 48.94 99 LEU A C 1
ATOM 759 O O . LEU A 1 99 ? 30.100 -10.736 -20.666 1.00 48.94 99 LEU A O 1
ATOM 763 N N . THR A 1 100 ? 32.146 -9.960 -20.074 1.00 47.84 100 THR A N 1
ATOM 764 C CA . THR A 1 100 ? 33.087 -10.382 -21.132 1.00 47.84 100 THR A CA 1
ATOM 765 C C . THR A 1 100 ? 32.538 -11.089 -22.386 1.00 47.84 100 THR A C 1
ATOM 767 O O . THR A 1 100 ? 31.971 -12.175 -22.259 1.00 47.84 100 THR A O 1
ATOM 770 N N . PRO A 1 101 ? 32.843 -10.603 -23.611 1.00 48.38 101 PRO A N 1
ATOM 771 C CA . PRO A 1 101 ? 32.651 -11.402 -24.812 1.00 48.38 101 PRO A CA 1
ATOM 772 C C . PRO A 1 101 ? 33.724 -12.495 -24.825 1.00 48.38 101 PRO A C 1
ATOM 774 O O . PRO A 1 101 ? 34.913 -12.211 -24.957 1.00 48.38 101 PRO A O 1
ATOM 777 N N . MET A 1 102 ? 33.323 -13.752 -24.670 1.00 53.12 102 MET A N 1
ATOM 778 C CA . MET A 1 102 ? 34.189 -14.879 -24.987 1.00 53.12 102 MET A CA 1
ATOM 779 C C . MET A 1 102 ? 33.373 -15.916 -25.749 1.00 53.12 102 MET A C 1
ATOM 781 O O . MET A 1 102 ? 32.324 -16.350 -25.281 1.00 53.12 102 MET A O 1
ATOM 785 N N . PHE A 1 103 ? 33.916 -16.288 -26.908 1.00 52.28 103 PHE A N 1
ATOM 786 C CA . PHE A 1 103 ? 33.453 -17.284 -27.875 1.00 52.28 103 PHE A CA 1
ATOM 787 C C . PHE A 1 103 ? 32.489 -16.798 -28.958 1.00 52.28 103 PHE A C 1
ATOM 789 O O . PHE A 1 103 ? 31.332 -17.193 -29.013 1.00 52.28 103 PHE A O 1
ATOM 796 N N . TRP A 1 104 ? 33.055 -16.045 -29.905 1.00 36.97 104 TRP A N 1
ATOM 797 C CA . TRP A 1 104 ? 32.971 -16.400 -31.327 1.00 36.97 104 TRP A CA 1
ATOM 798 C C . TRP A 1 104 ? 34.292 -16.024 -32.018 1.00 36.97 104 TRP A C 1
ATOM 800 O O . TRP A 1 104 ? 34.446 -14.907 -32.502 1.00 36.97 104 TRP A O 1
ATOM 810 N N . SER A 1 105 ? 35.256 -16.950 -31.968 1.00 47.78 105 SER A N 1
ATOM 811 C CA . SER A 1 105 ? 36.357 -17.179 -32.927 1.00 47.78 105 SER A CA 1
ATOM 812 C C . SER A 1 105 ? 37.305 -18.221 -32.349 1.00 47.78 105 SER A C 1
ATOM 814 O O . SER A 1 105 ? 37.842 -17.938 -31.251 1.00 47.78 105 SER A O 1
#

InterPro domains:
  IPR027417 P-loop containing nucleoside triphosphate hydrolase [G3DSA:3.40.50.300] (2-97)

Solvent-accessible surface area (backbone atoms only — not comparable to full-atom values): 6689 Å² total; per-residue (Å²): 125,68,65,66,57,53,50,51,52,52,52,49,53,53,50,48,54,55,48,54,60,50,58,68,45,50,63,60,49,51,51,58,71,69,41,89,69,90,74,86,90,72,51,74,68,49,46,61,73,40,34,70,55,53,52,73,69,48,49,46,65,49,77,38,75,53,43,64,79,51,59,67,70,58,56,65,69,61,72,44,93,50,50,77,45,79,46,76,39,49,72,87,69,90,83,80,90,82,76,77,97,79,84,93,128

Foldseek 3Di:
DPVVVVVVVVVVVVVVVVVVVVVVVVVVLVVVLVDPDPDDDDALVRCLVCLVSLLVSLDQEEEDAQQLVDDPVSVVSNPHPSHNYYHYHHDVPPPDDPDDDDDDD

Nearest PDB structures (foldseek):
  4u82-assembly1_A  TM=4.55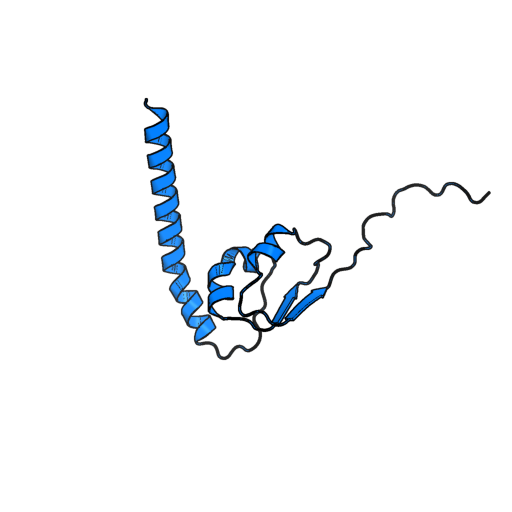9E-01  e=1.334E+00  Staphylococcus aureus subsp. aureus N315
  4h38-assembly1_B  TM=4.624E-01  e=1.424E+00  Escherichia coli
  4h2m-assembly1_A  TM=4.754E-01  e=3.559E+00  Escherichia coli
  7upt-assembly1_F  TM=4.057E-01  e=4.936E+00  Homo sapiens

Organism: NCBI:txid708192

Mean predicted aligned error: 13.52 Å

pLDDT: mean 73.95, std 13.99, range [36.97, 94.38]

Secondary structure (DSSP, 8-state):
-HHHHHHHHHHHHHHHHHHHHHHHHHHHHHHHHHS--S-----HHHHHHTHHHHHHH--SEEEETTTTTS-HHHHHTT--TT-SEEEE---TTSS---S------